Protein AF-A0AAF0A258-F1 (afdb_monomer)

Structure (mmCIF, N/CA/C/O backbone):
data_AF-A0AAF0A258-F1
#
_entry.id   AF-A0AAF0A258-F1
#
loop_
_atom_site.group_PDB
_atom_site.id
_atom_site.type_symbol
_atom_site.label_atom_id
_atom_site.label_alt_id
_atom_site.label_comp_id
_atom_site.label_asym_id
_atom_site.label_entity_id
_atom_site.label_seq_id
_atom_site.pdbx_PDB_ins_code
_atom_site.Cartn_x
_atom_site.Cartn_y
_atom_site.Cartn_z
_atom_site.occupancy
_atom_site.B_iso_or_equiv
_atom_site.auth_seq_id
_atom_site.auth_comp_id
_atom_site.auth_asym_id
_atom_site.auth_atom_id
_atom_site.pdbx_PDB_model_num
ATOM 1 N N . MET A 1 1 ? 3.226 -13.524 2.505 1.00 81.94 1 MET A N 1
ATOM 2 C CA . MET A 1 1 ? 1.975 -12.888 2.965 1.00 81.94 1 MET A CA 1
ATOM 3 C C . MET A 1 1 ? 0.996 -12.726 1.812 1.00 81.94 1 MET A C 1
ATOM 5 O O . MET A 1 1 ? 1.286 -12.027 0.831 1.00 81.94 1 MET A O 1
ATOM 9 N N . LYS A 1 2 ? -0.157 -13.381 1.920 1.00 94.19 2 LYS A N 1
ATOM 10 C CA . LYS A 1 2 ? -1.256 -13.260 0.958 1.00 94.19 2 LYS A CA 1
ATOM 11 C C . LYS A 1 2 ? -2.002 -11.942 1.188 1.00 94.19 2 LYS A C 1
ATOM 13 O O . LYS A 1 2 ? -2.099 -11.467 2.312 1.00 94.19 2 LYS A O 1
ATOM 18 N N . ILE A 1 3 ? -2.552 -11.351 0.125 1.00 95.81 3 ILE A N 1
ATOM 19 C CA . ILE A 1 3 ? -3.362 -10.119 0.238 1.00 95.81 3 ILE A CA 1
ATOM 20 C C . ILE A 1 3 ? -4.588 -10.337 1.137 1.00 95.81 3 ILE A C 1
ATOM 22 O O . ILE A 1 3 ? -5.000 -9.421 1.835 1.00 95.81 3 ILE A O 1
ATOM 26 N N . SER A 1 4 ? -5.142 -11.551 1.155 1.00 96.62 4 SER A N 1
ATOM 27 C CA . SER A 1 4 ? -6.267 -11.922 2.017 1.00 96.62 4 SER A CA 1
ATOM 28 C C . SER A 1 4 ? -5.922 -11.894 3.508 1.00 96.62 4 SER A C 1
ATOM 30 O O . SER A 1 4 ? -6.749 -11.477 4.309 1.00 96.62 4 SER A O 1
ATOM 32 N N . GLU A 1 5 ? -4.709 -12.317 3.878 1.00 97.94 5 GLU A N 1
ATOM 33 C CA . GLU A 1 5 ? -4.229 -12.291 5.267 1.00 97.94 5 GLU A CA 1
ATOM 34 C C . GLU A 1 5 ? -4.086 -10.844 5.742 1.00 97.94 5 GLU A C 1
ATOM 36 O O . GLU A 1 5 ? -4.640 -10.483 6.774 1.00 97.94 5 GLU A O 1
ATOM 41 N N . LEU A 1 6 ? -3.456 -9.999 4.918 1.00 97.88 6 LEU A N 1
ATOM 42 C CA . LEU A 1 6 ? -3.331 -8.568 5.187 1.00 97.88 6 LEU A CA 1
ATOM 43 C C . LEU A 1 6 ? -4.702 -7.884 5.284 1.00 97.88 6 LEU A C 1
ATOM 45 O O . LEU A 1 6 ? -4.929 -7.097 6.192 1.00 97.88 6 LEU A O 1
ATOM 49 N N . LYS A 1 7 ? -5.638 -8.196 4.377 1.00 98.19 7 LYS A N 1
ATOM 50 C CA . LYS A 1 7 ? -7.003 -7.651 4.435 1.00 98.19 7 LYS A CA 1
ATOM 51 C C . LYS A 1 7 ? -7.675 -7.979 5.764 1.00 98.19 7 LYS A C 1
ATOM 53 O O . LYS A 1 7 ? -8.267 -7.096 6.372 1.00 98.19 7 LYS A O 1
ATOM 58 N N . LYS A 1 8 ? -7.581 -9.237 6.205 1.00 98.12 8 LYS A N 1
ATOM 59 C CA . LYS A 1 8 ? -8.166 -9.681 7.473 1.00 98.12 8 LYS A CA 1
ATOM 60 C C . LYS A 1 8 ? -7.547 -8.947 8.663 1.00 98.12 8 LYS A C 1
ATOM 62 O O . LYS A 1 8 ? -8.281 -8.544 9.553 1.00 98.12 8 LYS A O 1
ATOM 67 N N . GLU A 1 9 ? -6.227 -8.767 8.663 1.00 97.44 9 GLU A N 1
ATOM 68 C CA . GLU A 1 9 ? -5.530 -8.010 9.706 1.00 97.44 9 GLU A CA 1
ATOM 69 C C . GLU A 1 9 ? -6.011 -6.555 9.757 1.00 97.44 9 GLU A C 1
ATOM 71 O O . GLU A 1 9 ? -6.433 -6.096 10.812 1.00 97.44 9 GLU A O 1
ATOM 76 N N . LEU A 1 10 ? -6.022 -5.855 8.618 1.00 98.38 10 LEU A N 1
ATOM 77 C CA . LEU A 1 10 ? -6.408 -4.443 8.560 1.00 98.38 10 LEU A CA 1
ATOM 78 C C . LEU A 1 10 ? -7.888 -4.218 8.899 1.00 98.38 10 LEU A C 1
ATOM 80 O O . LEU A 1 10 ? -8.199 -3.266 9.605 1.00 98.38 10 LEU A O 1
ATOM 84 N N . LEU A 1 11 ? -8.790 -5.105 8.459 1.00 98.25 11 LEU A N 1
ATOM 85 C CA . LEU A 1 11 ? -10.208 -5.063 8.849 1.00 98.25 11 LEU A CA 1
ATOM 86 C C . LEU A 1 11 ? -10.415 -5.292 10.353 1.00 98.25 11 LEU A C 1
ATOM 88 O O . LEU A 1 11 ? -11.398 -4.821 10.910 1.00 98.25 11 LEU A O 1
ATOM 92 N N . GLY A 1 12 ? -9.500 -6.003 11.016 1.00 97.81 12 GLY A N 1
ATOM 93 C CA . GLY A 1 12 ? -9.526 -6.188 12.467 1.00 97.81 12 GLY A CA 1
ATOM 94 C C . GLY A 1 12 ? -9.078 -4.961 13.266 1.00 97.81 12 GLY A C 1
ATOM 95 O O . GLY A 1 12 ? -9.187 -4.981 14.487 1.00 97.81 12 GLY A O 1
ATOM 96 N N . LEU A 1 13 ? -8.556 -3.922 12.605 1.00 97.94 13 LEU A N 1
ATOM 97 C CA . LEU A 1 13 ? -8.106 -2.680 13.244 1.00 97.94 13 LEU A CA 1
ATOM 98 C C . LEU A 1 13 ? -9.109 -1.531 13.102 1.00 97.94 13 LEU A C 1
ATOM 100 O O . LEU A 1 13 ? -8.913 -0.486 13.712 1.00 97.94 13 LEU A O 1
ATOM 104 N N . VAL A 1 14 ? -10.130 -1.678 12.263 1.00 97.75 14 VAL A N 1
ATOM 105 C CA . VAL A 1 14 ? -11.034 -0.587 11.885 1.00 97.75 14 VAL A CA 1
ATOM 106 C C . VAL A 1 14 ? -12.474 -0.897 12.256 1.00 97.75 14 VAL A C 1
ATOM 108 O O . VAL A 1 14 ? -12.848 -2.057 12.428 1.00 97.75 14 VAL A O 1
ATOM 111 N N . ASP A 1 15 ? -13.287 0.152 12.315 1.00 97.50 15 ASP A N 1
ATOM 112 C CA . ASP A 1 15 ? -14.736 0.017 12.345 1.00 97.50 15 ASP A CA 1
ATOM 113 C C . ASP A 1 15 ? -15.234 -0.446 10.966 1.00 97.50 15 ASP A C 1
ATOM 115 O O . ASP A 1 15 ? -15.125 0.271 9.968 1.00 97.50 15 ASP A O 1
ATOM 119 N N . GLN A 1 16 ? -15.765 -1.668 10.904 1.00 97.69 16 GLN A N 1
ATOM 120 C CA . GLN A 1 16 ? -16.241 -2.275 9.658 1.00 97.69 16 GLN A CA 1
ATOM 121 C C . GLN A 1 16 ? -17.614 -1.754 9.217 1.00 97.69 16 GLN A C 1
ATOM 123 O O . GLN A 1 16 ? -17.961 -1.923 8.048 1.00 97.69 16 GLN A O 1
ATOM 128 N N . ASP A 1 17 ? -18.361 -1.086 10.099 1.00 98.06 17 ASP A N 1
ATOM 129 C CA . ASP A 1 17 ? -19.615 -0.416 9.743 1.00 98.06 17 ASP A CA 1
ATOM 130 C C . ASP A 1 17 ? -19.351 0.986 9.157 1.00 98.06 17 ASP A C 1
ATOM 132 O O . ASP A 1 17 ? -20.174 1.551 8.427 1.00 98.06 17 ASP A O 1
ATOM 136 N N . SER A 1 18 ? -18.150 1.529 9.380 1.00 98.12 18 SER A N 1
ATOM 137 C CA . SER A 1 18 ? -17.690 2.767 8.759 1.00 98.12 18 SER A CA 1
ATOM 138 C C . SER A 1 18 ? -17.240 2.538 7.317 1.00 98.12 18 SER A C 1
ATOM 140 O O . SER A 1 18 ? -16.125 2.096 7.029 1.00 98.12 18 SER A O 1
ATOM 142 N N . SER A 1 19 ? -18.084 2.951 6.368 1.00 98.06 19 SER A N 1
ATOM 143 C CA . SER A 1 19 ? -17.751 2.911 4.933 1.00 98.06 19 SER A CA 1
ATOM 144 C C . SER A 1 19 ? -16.455 3.661 4.596 1.00 98.06 19 SER A C 1
ATOM 146 O O . SER A 1 19 ? -15.751 3.286 3.661 1.00 98.06 19 SER A O 1
ATOM 148 N N . PHE A 1 20 ? -16.117 4.704 5.361 1.00 98.06 20 PHE A N 1
ATOM 149 C CA . PHE A 1 20 ? -14.866 5.442 5.202 1.00 98.06 20 PHE A CA 1
ATOM 150 C C . PHE A 1 20 ? -13.647 4.596 5.592 1.00 98.06 20 PHE A C 1
ATOM 152 O O . PHE A 1 20 ? -12.679 4.534 4.837 1.00 98.06 20 PHE A O 1
ATOM 159 N N . GLU A 1 21 ? -13.687 3.912 6.738 1.00 98.44 21 GLU A N 1
ATOM 160 C CA . GLU A 1 21 ? -12.548 3.105 7.187 1.00 98.44 21 GLU A CA 1
ATOM 161 C C . GLU A 1 21 ? -12.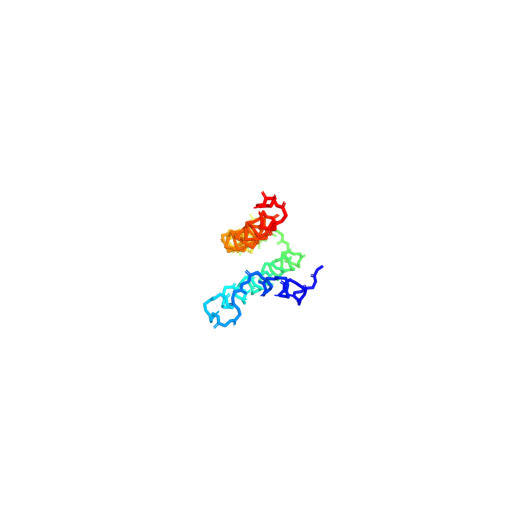369 1.843 6.335 1.00 98.44 21 GLU A C 1
ATOM 163 O O . GLU A 1 21 ? -11.241 1.483 5.985 1.00 98.44 21 GLU A O 1
ATOM 168 N N . VAL A 1 22 ? -13.474 1.225 5.905 1.00 98.44 22 VAL A N 1
ATOM 169 C CA . VAL A 1 22 ? -13.446 0.115 4.942 1.00 98.44 22 VAL A CA 1
ATOM 170 C C . VAL A 1 22 ? -12.810 0.550 3.617 1.00 98.44 22 VAL A C 1
ATOM 172 O O . VAL A 1 22 ? -11.984 -0.179 3.061 1.00 98.44 22 VAL A O 1
ATOM 175 N N . GLU A 1 23 ? -13.125 1.748 3.117 1.00 98.50 23 GLU A N 1
ATOM 176 C CA . GLU A 1 23 ? -12.509 2.276 1.895 1.00 98.50 23 GLU A CA 1
ATOM 177 C C . GLU A 1 23 ? -10.996 2.475 2.052 1.00 98.50 23 GLU A C 1
ATOM 179 O O . GLU A 1 23 ? -10.241 2.113 1.145 1.00 98.50 23 GLU A O 1
ATOM 184 N N . ILE A 1 24 ? -10.529 2.951 3.212 1.00 98.56 24 ILE A N 1
ATOM 185 C CA . ILE A 1 24 ? -9.094 3.090 3.498 1.00 98.56 24 ILE A CA 1
ATOM 186 C C . ILE A 1 24 ? -8.386 1.729 3.427 1.00 98.56 24 ILE A C 1
ATOM 188 O O . ILE A 1 24 ? -7.306 1.632 2.830 1.00 98.56 24 ILE A O 1
ATOM 192 N N . VAL A 1 25 ? -8.990 0.668 3.978 1.00 98.69 25 VAL A N 1
ATOM 193 C CA . VAL A 1 25 ? -8.457 -0.704 3.881 1.00 98.69 25 VAL A CA 1
ATOM 194 C C . VAL A 1 25 ? -8.351 -1.145 2.424 1.00 98.69 25 VAL A C 1
ATOM 196 O O . VAL A 1 25 ? -7.280 -1.569 1.982 1.00 98.69 25 VAL A O 1
ATOM 199 N N . GLU A 1 26 ? -9.428 -1.022 1.650 1.00 98.50 26 GLU A N 1
ATOM 200 C CA . GLU A 1 26 ? -9.431 -1.431 0.242 1.00 98.50 26 GLU A CA 1
ATOM 201 C C . GLU A 1 26 ? -8.409 -0.647 -0.589 1.00 98.50 26 GLU A C 1
ATOM 203 O O . GLU A 1 26 ? -7.670 -1.226 -1.397 1.00 98.50 26 GLU A O 1
ATOM 208 N N . ARG A 1 27 ? -8.292 0.661 -0.340 1.00 98.75 27 ARG A N 1
ATOM 209 C CA . ARG A 1 27 ? -7.305 1.527 -0.985 1.00 98.75 27 ARG A CA 1
ATOM 210 C C . ARG A 1 27 ? -5.881 1.088 -0.669 1.00 98.75 27 ARG A C 1
ATOM 212 O O . ARG A 1 27 ? -5.072 0.965 -1.591 1.00 98.75 27 ARG A O 1
ATOM 219 N N . TYR A 1 28 ? -5.576 0.799 0.596 1.00 98.75 28 TYR A N 1
ATOM 220 C CA . TYR A 1 28 ? -4.262 0.297 0.998 1.00 98.75 28 TYR A CA 1
ATOM 221 C C . TYR A 1 28 ? -3.918 -1.007 0.268 1.00 98.75 28 TYR A C 1
ATOM 223 O O . TYR A 1 28 ? -2.855 -1.130 -0.345 1.00 98.75 28 TYR A O 1
ATOM 231 N N . LEU A 1 29 ? -4.846 -1.968 0.246 1.00 98.69 29 LEU A N 1
ATOM 232 C CA . LEU A 1 29 ? -4.653 -3.249 -0.438 1.00 98.69 29 LEU A CA 1
ATOM 233 C C . LEU A 1 29 ? -4.451 -3.072 -1.946 1.00 98.69 29 LEU A C 1
ATOM 235 O O . LEU A 1 29 ? -3.644 -3.785 -2.550 1.00 98.69 29 LEU A O 1
ATOM 239 N N . ASN A 1 30 ? -5.160 -2.127 -2.566 1.00 98.62 30 ASN A N 1
ATOM 240 C CA . ASN A 1 30 ? -4.967 -1.794 -3.971 1.00 98.62 30 ASN A CA 1
ATOM 241 C C . ASN A 1 30 ? -3.565 -1.222 -4.235 1.00 98.62 30 ASN A C 1
ATOM 243 O O . ASN A 1 30 ? -2.883 -1.675 -5.156 1.00 98.62 30 ASN A O 1
ATOM 247 N N . LEU A 1 31 ? -3.087 -0.304 -3.391 1.00 98.62 31 LEU A N 1
ATOM 248 C CA . LEU A 1 31 ? -1.730 0.238 -3.493 1.00 98.62 31 LEU A CA 1
ATOM 249 C C . LEU A 1 31 ? -0.665 -0.857 -3.336 1.00 98.62 31 LEU A C 1
ATOM 251 O O . LEU A 1 31 ? 0.281 -0.893 -4.120 1.00 98.62 31 LEU A O 1
ATOM 255 N N . VAL A 1 32 ? -0.845 -1.815 -2.417 1.00 98.50 32 VAL A N 1
ATOM 256 C CA . VAL A 1 32 ? 0.058 -2.976 -2.286 1.00 98.50 32 VAL A CA 1
ATOM 257 C C . VAL A 1 32 ? 0.076 -3.812 -3.571 1.00 98.50 32 VAL A C 1
ATOM 259 O O . VAL A 1 32 ? 1.143 -4.246 -4.013 1.00 98.50 32 VAL A O 1
ATOM 262 N N . LYS A 1 33 ? -1.083 -4.043 -4.205 1.00 98.38 33 LYS A N 1
ATOM 263 C CA . LYS A 1 33 ? -1.154 -4.767 -5.488 1.00 98.38 33 LYS A CA 1
ATOM 264 C C . LYS A 1 33 ? -0.402 -4.019 -6.590 1.00 98.38 33 LYS A C 1
ATOM 266 O O . LYS A 1 33 ? 0.360 -4.647 -7.322 1.00 98.38 33 LYS A O 1
ATOM 271 N N . ILE A 1 34 ? -0.591 -2.704 -6.699 1.00 98.38 34 ILE A N 1
ATOM 272 C CA . ILE A 1 34 ? 0.109 -1.861 -7.682 1.00 98.38 34 ILE A CA 1
ATOM 273 C C . ILE A 1 34 ? 1.619 -1.900 -7.433 1.00 98.38 34 ILE A C 1
ATOM 275 O O . ILE A 1 34 ? 2.382 -2.135 -8.366 1.00 98.38 34 ILE A O 1
ATOM 279 N N . TYR A 1 35 ? 2.050 -1.763 -6.178 1.00 98.19 35 TYR A N 1
ATOM 280 C CA . TYR A 1 35 ? 3.459 -1.825 -5.793 1.00 98.19 35 TYR A CA 1
ATOM 281 C C . TYR A 1 35 ? 4.121 -3.138 -6.242 1.00 98.19 35 TYR A C 1
ATOM 283 O O . TYR A 1 35 ? 5.169 -3.120 -6.884 1.00 98.19 35 TYR A O 1
ATOM 291 N N . ARG A 1 36 ? 3.459 -4.280 -6.002 1.00 97.38 36 ARG A N 1
ATOM 292 C CA . ARG A 1 36 ? 3.932 -5.605 -6.444 1.00 97.38 36 ARG A CA 1
ATOM 293 C C . ARG A 1 36 ? 3.967 -5.751 -7.969 1.00 97.38 36 ARG A C 1
ATOM 295 O O . ARG A 1 36 ? 4.872 -6.390 -8.498 1.00 97.38 36 ARG A O 1
ATOM 302 N N . LYS A 1 37 ? 3.005 -5.164 -8.687 1.00 97.56 37 LYS A N 1
ATOM 303 C CA . LYS A 1 37 ? 3.006 -5.157 -10.161 1.00 97.56 37 LYS A CA 1
ATOM 304 C C . LYS A 1 37 ? 4.157 -4.327 -10.727 1.00 97.56 37 LYS A C 1
ATOM 306 O O . LYS A 1 37 ? 4.756 -4.728 -11.719 1.00 97.56 37 LYS A O 1
ATOM 311 N N . LEU A 1 38 ? 4.492 -3.201 -10.095 1.00 97.88 38 LEU A N 1
ATOM 312 C CA . LEU A 1 38 ? 5.649 -2.393 -10.484 1.00 97.88 38 LEU A CA 1
ATOM 313 C C . LEU A 1 38 ? 6.961 -3.156 -10.263 1.00 97.88 38 LEU A C 1
ATOM 315 O O . LEU A 1 38 ? 7.842 -3.086 -11.114 1.00 97.88 38 LEU A O 1
ATOM 319 N N . ASP A 1 39 ? 7.065 -3.942 -9.187 1.00 96.56 39 ASP A N 1
ATOM 320 C CA . ASP A 1 39 ? 8.198 -4.853 -8.979 1.00 96.56 39 ASP A CA 1
ATOM 321 C C . ASP A 1 39 ? 8.342 -5.886 -10.092 1.00 96.56 39 ASP A C 1
ATOM 323 O O . ASP A 1 39 ? 9.432 -6.065 -10.639 1.00 96.56 39 ASP A O 1
ATOM 327 N N . GLN A 1 40 ? 7.239 -6.533 -10.464 1.00 96.56 40 GLN A N 1
ATOM 328 C CA . GLN A 1 40 ? 7.233 -7.481 -11.571 1.00 96.56 40 GLN A CA 1
ATOM 329 C C . GLN A 1 40 ? 7.647 -6.803 -12.887 1.00 96.56 40 GLN A C 1
ATOM 331 O O . GLN A 1 40 ? 8.547 -7.288 -13.567 1.00 96.56 40 GLN A O 1
ATOM 336 N N . SER A 1 41 ? 7.073 -5.637 -13.191 1.00 96.06 41 SER A N 1
ATOM 337 C CA . SER A 1 41 ? 7.416 -4.854 -14.381 1.00 96.06 41 SER A CA 1
ATOM 338 C C . SER A 1 41 ? 8.896 -4.463 -14.419 1.00 96.06 41 SER A C 1
ATOM 340 O O . SER A 1 41 ? 9.505 -4.484 -15.484 1.00 96.06 41 SER A O 1
ATOM 342 N N . LEU A 1 42 ? 9.498 -4.095 -13.285 1.00 96.69 42 LEU A N 1
ATOM 343 C CA . LEU A 1 42 ? 10.925 -3.765 -13.212 1.00 96.69 42 LEU A CA 1
ATOM 344 C C . LEU A 1 42 ? 11.812 -4.999 -13.400 1.00 96.69 42 LEU A C 1
ATOM 346 O O . LEU A 1 42 ? 12.852 -4.905 -14.047 1.00 96.69 42 LEU A O 1
ATOM 350 N N . LYS A 1 43 ? 11.392 -6.155 -12.875 1.00 96.19 43 LYS A N 1
ATOM 351 C CA . LYS A 1 43 ? 12.092 -7.428 -13.078 1.00 96.19 43 LYS A CA 1
ATOM 352 C C . LYS A 1 43 ? 12.076 -7.859 -14.547 1.00 96.19 43 LYS A C 1
ATOM 354 O O . LYS A 1 43 ? 13.074 -8.378 -15.030 1.00 96.19 43 LYS A O 1
ATOM 359 N N . GLU A 1 44 ? 10.960 -7.641 -15.239 1.00 95.31 44 GLU A N 1
ATOM 360 C CA . GLU A 1 44 ? 10.781 -8.011 -16.649 1.00 95.31 44 GLU A CA 1
ATOM 361 C C . GLU A 1 44 ? 11.476 -7.031 -17.604 1.00 95.31 44 GLU A C 1
ATOM 363 O O . GLU A 1 44 ? 12.147 -7.452 -18.541 1.00 95.31 44 GLU A O 1
ATOM 368 N N . ASN A 1 45 ? 11.352 -5.724 -17.355 1.00 93.75 45 ASN A N 1
ATOM 369 C CA . ASN A 1 45 ? 11.789 -4.681 -18.292 1.00 93.75 45 ASN A CA 1
ATOM 370 C C . ASN A 1 45 ? 13.147 -4.052 -17.942 1.00 93.75 45 ASN A C 1
ATOM 372 O O . ASN A 1 45 ? 13.647 -3.207 -18.683 1.00 93.75 45 ASN A O 1
ATOM 376 N N . GLY A 1 46 ? 13.735 -4.433 -16.809 1.00 94.25 46 GLY A N 1
ATOM 377 C CA . GLY A 1 46 ? 14.989 -3.881 -16.311 1.00 94.25 46 GLY A CA 1
ATOM 378 C C . GLY A 1 46 ? 14.841 -2.512 -15.638 1.00 94.25 46 GLY A C 1
ATOM 379 O O . GLY A 1 46 ? 13.899 -1.745 -15.861 1.00 94.25 46 GLY A O 1
ATOM 380 N N . TYR A 1 47 ? 15.817 -2.193 -14.787 1.00 95.00 47 TYR A N 1
ATOM 381 C CA . TYR A 1 47 ? 15.877 -0.930 -14.038 1.00 95.00 47 TYR A CA 1
ATOM 382 C C . TYR A 1 47 ? 16.363 0.251 -14.885 1.00 95.00 47 TYR A C 1
ATOM 384 O O . TYR A 1 47 ? 16.070 1.405 -14.573 1.00 95.00 47 TYR A O 1
ATOM 392 N N . MET A 1 48 ? 17.077 -0.038 -15.971 1.00 96.12 48 MET A N 1
ATOM 393 C CA . MET A 1 48 ? 17.542 0.928 -16.958 1.00 96.12 48 MET A CA 1
ATOM 394 C C . MET A 1 48 ? 16.962 0.547 -18.314 1.00 96.12 48 MET A C 1
ATOM 396 O O . MET A 1 48 ? 16.968 -0.625 -18.679 1.00 96.12 48 MET A O 1
ATOM 400 N N . ILE A 1 49 ? 16.495 1.538 -19.065 1.00 94.06 49 ILE A N 1
ATOM 401 C CA . ILE A 1 49 ? 15.972 1.362 -20.417 1.00 94.06 49 ILE A CA 1
ATOM 402 C C . ILE A 1 49 ? 16.844 2.118 -21.415 1.00 94.06 49 ILE A C 1
ATOM 404 O O . ILE A 1 49 ? 17.304 3.230 -21.143 1.00 94.06 49 ILE A O 1
ATOM 408 N N . LEU A 1 50 ? 17.068 1.509 -22.578 1.00 94.31 50 LEU A N 1
ATOM 409 C CA . LEU A 1 50 ? 17.753 2.147 -23.695 1.00 94.31 50 LEU A CA 1
ATOM 410 C C . LEU A 1 50 ? 16.742 2.955 -24.506 1.00 94.31 50 LEU A C 1
ATOM 412 O O . LEU A 1 50 ? 15.809 2.398 -25.080 1.00 94.31 50 LEU A O 1
ATOM 416 N N . VAL A 1 51 ? 16.944 4.265 -24.575 1.00 93.19 51 VAL A N 1
ATOM 417 C CA . VAL A 1 51 ? 16.160 5.158 -25.430 1.00 93.19 51 VAL A CA 1
ATOM 418 C C . VAL A 1 51 ? 16.935 5.379 -26.719 1.00 93.19 51 VAL A C 1
ATOM 420 O O . VAL A 1 51 ? 18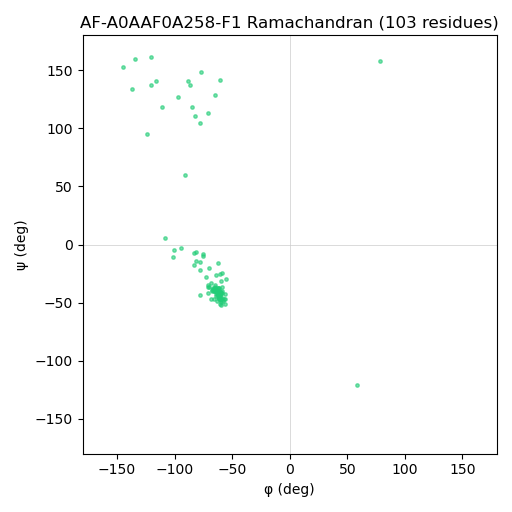.105 5.757 -26.674 1.00 93.19 51 VAL A O 1
ATOM 423 N N . LYS A 1 52 ? 16.282 5.143 -27.860 1.00 94.06 52 LYS A N 1
ATOM 424 C CA . LYS A 1 52 ? 16.833 5.381 -29.198 1.00 94.06 52 LYS A CA 1
ATOM 425 C C . LYS A 1 52 ? 16.088 6.543 -29.852 1.00 94.06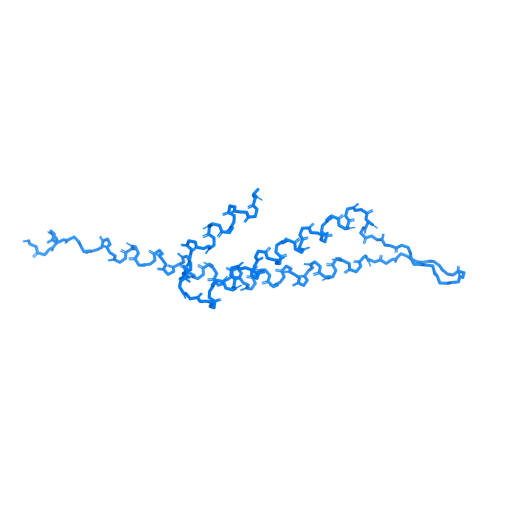 52 LYS A C 1
ATOM 427 O O . LYS A 1 52 ? 14.889 6.433 -30.084 1.00 94.06 52 LYS A O 1
ATOM 432 N N . ASN A 1 5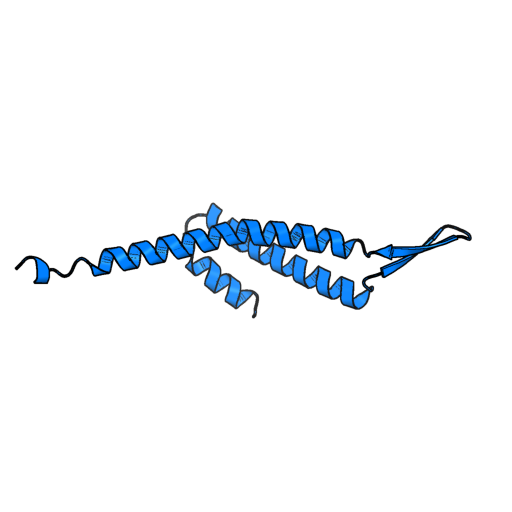3 ? 16.802 7.624 -30.161 1.00 90.88 53 ASN A N 1
ATOM 433 C CA . ASN A 1 53 ? 16.277 8.826 -30.810 1.00 90.88 53 ASN A CA 1
ATOM 434 C C . ASN A 1 53 ? 17.080 9.097 -32.088 1.00 90.88 53 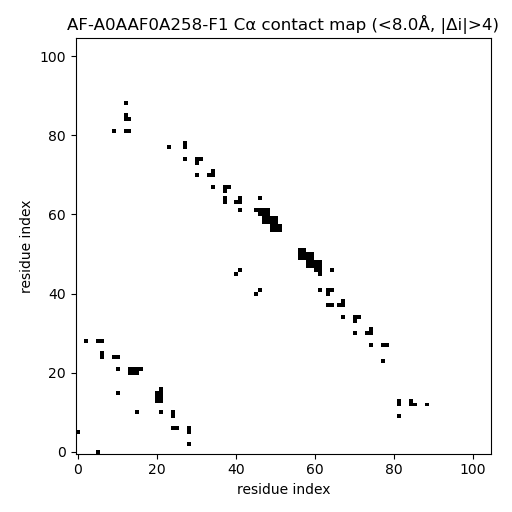ASN A C 1
ATOM 436 O O . ASN A 1 53 ? 18.155 9.700 -32.048 1.00 90.88 53 ASN A O 1
ATOM 440 N N . GLY A 1 54 ? 16.578 8.619 -33.229 1.00 92.50 54 GLY A N 1
ATOM 441 C CA . GLY A 1 54 ? 17.325 8.663 -34.488 1.00 92.50 54 GLY A CA 1
ATOM 442 C C . GLY A 1 54 ? 18.659 7.919 -34.362 1.00 92.50 54 GLY A C 1
ATOM 443 O O . GLY A 1 54 ? 18.676 6.736 -34.028 1.00 92.50 54 GLY A O 1
ATOM 444 N N . ALA A 1 55 ? 19.774 8.619 -34.594 1.00 94.00 55 ALA A N 1
ATOM 445 C CA . ALA A 1 55 ? 21.125 8.066 -34.455 1.00 94.00 55 ALA A CA 1
ATOM 446 C C . ALA A 1 55 ? 21.657 8.050 -33.005 1.00 94.00 55 ALA A C 1
ATOM 448 O O . ALA A 1 55 ? 22.653 7.387 -32.727 1.00 94.00 55 ALA A O 1
ATOM 449 N N . GLN A 1 56 ? 21.025 8.772 -32.073 1.00 95.6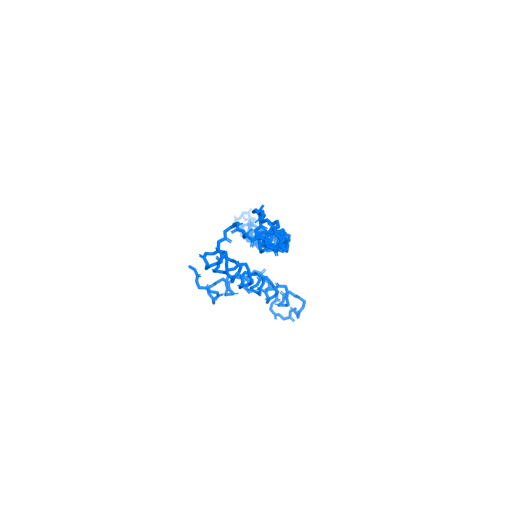9 56 GLN A N 1
ATOM 450 C CA . GLN A 1 56 ? 21.464 8.827 -30.677 1.00 95.69 56 GLN A CA 1
ATOM 451 C C . GLN A 1 56 ? 20.824 7.706 -29.859 1.00 95.69 56 GLN A C 1
ATOM 453 O O . GLN A 1 56 ? 19.646 7.386 -30.019 1.00 95.69 56 GLN A O 1
ATOM 458 N N . SER A 1 57 ? 21.593 7.115 -28.947 1.00 95.19 57 SER A N 1
ATOM 459 C CA . SER A 1 57 ? 21.092 6.141 -27.977 1.00 95.19 57 SER A CA 1
ATOM 460 C C . SER A 1 57 ? 21.688 6.421 -26.605 1.00 95.19 57 SER A C 1
ATOM 462 O O . SER A 1 57 ? 22.893 6.633 -26.492 1.00 95.19 57 SER A O 1
ATOM 464 N N . PHE A 1 58 ? 20.858 6.420 -25.566 1.00 95.44 58 PHE A N 1
ATOM 465 C CA . PHE A 1 58 ? 21.310 6.610 -24.188 1.00 95.44 58 PHE A CA 1
ATOM 466 C C . PHE A 1 58 ? 20.479 5.779 -23.213 1.00 95.44 58 PHE A C 1
ATOM 468 O O . PHE A 1 58 ? 19.317 5.455 -23.468 1.00 95.44 58 PHE A O 1
ATOM 475 N N . LEU A 1 59 ? 21.088 5.421 -22.084 1.00 95.81 59 LEU A N 1
ATOM 476 C CA . LEU A 1 59 ? 20.409 4.729 -20.995 1.00 95.81 59 LEU A CA 1
ATOM 477 C C . LEU A 1 59 ? 19.747 5.744 -20.066 1.00 95.81 59 LEU A C 1
ATOM 479 O O . LEU A 1 59 ? 20.360 6.741 -19.688 1.00 95.81 59 LEU A O 1
ATOM 483 N N . LYS A 1 60 ? 18.514 5.461 -19.647 1.00 95.38 60 LYS A N 1
ATOM 484 C CA . LYS A 1 60 ? 17.858 6.183 -18.552 1.00 95.38 60 LYS A CA 1
ATOM 485 C C . LYS A 1 60 ? 17.189 5.221 -17.578 1.00 95.38 60 LYS A C 1
ATOM 487 O O . LYS A 1 60 ? 16.876 4.090 -17.940 1.00 95.38 60 LYS A O 1
ATOM 492 N N . ALA A 1 61 ? 16.936 5.690 -16.360 1.00 96.00 61 ALA A N 1
ATOM 493 C CA . ALA A 1 61 ? 16.177 4.935 -15.372 1.00 96.00 61 ALA A CA 1
ATOM 494 C C . ALA A 1 61 ? 14.755 4.628 -15.875 1.00 96.00 61 ALA A C 1
ATOM 496 O O . ALA A 1 61 ? 14.110 5.461 -16.523 1.00 96.00 61 ALA A O 1
ATOM 497 N N . ASN A 1 62 ? 14.264 3.432 -15.560 1.00 95.94 62 ASN A N 1
ATOM 498 C CA . ASN A 1 62 ? 12.897 3.027 -15.854 1.00 95.94 62 ASN A CA 1
ATOM 499 C C . ASN A 1 62 ? 11.911 3.889 -15.045 1.00 95.94 62 ASN A C 1
ATOM 501 O O . ASN A 1 62 ? 12.033 4.004 -13.824 1.00 95.94 62 ASN A O 1
ATOM 505 N N . SER A 1 63 ? 10.911 4.482 -15.707 1.00 94.94 63 SER A N 1
ATOM 506 C CA . SER A 1 63 ? 9.923 5.358 -15.058 1.00 94.94 63 SER A CA 1
ATOM 507 C C . SER A 1 63 ? 9.114 4.646 -13.974 1.00 94.94 63 SER A C 1
ATOM 509 O O . SER A 1 63 ? 8.685 5.292 -13.019 1.00 94.94 63 SER A O 1
ATOM 511 N N . ALA A 1 64 ? 8.971 3.319 -14.062 1.00 95.69 64 ALA A N 1
ATOM 512 C CA . ALA A 1 64 ? 8.327 2.516 -13.028 1.00 95.69 64 ALA A CA 1
ATOM 513 C C . ALA A 1 64 ? 9.014 2.645 -11.655 1.00 95.69 64 ALA A C 1
ATOM 515 O O . ALA A 1 64 ? 8.344 2.489 -10.637 1.00 95.69 64 ALA A O 1
ATOM 516 N N . ILE A 1 65 ? 10.308 2.995 -11.599 1.00 96.81 65 ILE A N 1
ATOM 517 C CA . ILE A 1 65 ? 11.016 3.273 -10.338 1.00 96.81 65 ILE A CA 1
ATOM 518 C C . ILE A 1 65 ? 10.402 4.493 -9.642 1.00 96.81 65 ILE A C 1
ATOM 520 O O . ILE A 1 65 ? 10.086 4.437 -8.455 1.00 96.81 65 ILE A O 1
ATOM 524 N N . GLY A 1 66 ? 10.195 5.584 -10.385 1.00 97.00 66 GLY A N 1
ATOM 525 C CA . GLY A 1 66 ? 9.614 6.814 -9.845 1.00 97.00 66 GLY A CA 1
ATOM 526 C C . GLY A 1 66 ? 8.178 6.608 -9.365 1.00 97.00 66 GLY A C 1
ATOM 527 O O . GLY A 1 66 ? 7.822 7.037 -8.269 1.00 97.00 66 GLY A O 1
ATOM 528 N N . GLU A 1 67 ? 7.373 5.883 -10.142 1.00 97.50 67 GLU A N 1
ATOM 529 C CA . GLU A 1 67 ? 6.003 5.543 -9.744 1.00 97.50 67 GLU A CA 1
ATOM 530 C C . GLU A 1 67 ? 5.974 4.639 -8.507 1.00 97.50 67 GLU A C 1
ATOM 532 O O . GLU A 1 67 ? 5.195 4.876 -7.584 1.00 97.50 67 GLU A O 1
ATOM 537 N N . LYS A 1 68 ? 6.882 3.660 -8.415 1.00 97.56 68 LYS A N 1
ATOM 538 C CA . LYS A 1 68 ? 6.994 2.787 -7.241 1.00 97.56 68 LYS A CA 1
ATOM 539 C C . LYS A 1 68 ? 7.301 3.586 -5.972 1.00 97.56 68 LYS A C 1
ATOM 541 O O . LYS A 1 68 ? 6.689 3.333 -4.934 1.00 97.56 68 LYS A O 1
ATOM 546 N N . THR A 1 69 ? 8.181 4.583 -6.055 1.00 98.06 69 THR A N 1
ATOM 547 C CA . THR A 1 69 ? 8.478 5.489 -4.934 1.00 98.06 69 THR A CA 1
ATOM 548 C C . THR A 1 69 ? 7.243 6.279 -4.492 1.00 98.06 69 THR A C 1
ATOM 550 O O . THR A 1 69 ? 6.974 6.357 -3.293 1.00 98.06 69 THR A O 1
ATOM 553 N N . LYS A 1 70 ? 6.441 6.802 -5.429 1.00 98.44 70 LYS A N 1
ATOM 554 C CA . LYS A 1 70 ? 5.192 7.516 -5.101 1.00 98.44 70 LYS A CA 1
ATOM 555 C C . LYS A 1 70 ? 4.169 6.608 -4.417 1.00 98.44 70 LYS A C 1
ATOM 557 O O . LYS A 1 70 ? 3.530 7.019 -3.450 1.00 98.44 70 LYS A O 1
ATOM 562 N N . ILE A 1 71 ? 4.015 5.370 -4.892 1.00 98.56 71 ILE A N 1
ATOM 563 C CA . ILE A 1 71 ? 3.125 4.384 -4.260 1.00 98.56 71 ILE A CA 1
ATOM 564 C C . ILE A 1 71 ? 3.622 4.030 -2.854 1.00 98.56 71 ILE A C 1
ATOM 566 O O . ILE A 1 71 ? 2.815 3.945 -1.932 1.00 98.56 71 ILE A O 1
ATOM 570 N N . ASN A 1 72 ? 4.938 3.901 -2.654 1.00 98.50 72 ASN A N 1
ATOM 571 C CA . ASN A 1 72 ? 5.521 3.657 -1.333 1.00 98.50 72 ASN A CA 1
ATOM 572 C C . ASN A 1 72 ? 5.177 4.764 -0.329 1.00 98.50 72 ASN A C 1
ATOM 574 O O . ASN A 1 72 ? 4.776 4.482 0.793 1.00 98.50 72 ASN A O 1
ATOM 578 N N . GLN A 1 73 ? 5.307 6.027 -0.740 1.00 98.69 73 GLN A N 1
ATOM 579 C CA . GLN A 1 73 ? 4.974 7.174 0.109 1.00 98.69 73 GLN A CA 1
ATOM 580 C C . GLN A 1 73 ? 3.494 7.165 0.514 1.00 98.69 73 GLN A C 1
ATOM 582 O O . GLN A 1 73 ? 3.170 7.408 1.675 1.00 98.69 73 GLN A O 1
ATOM 587 N N . GLN A 1 74 ? 2.595 6.830 -0.417 1.00 98.56 74 GLN A N 1
ATOM 588 C CA . GLN A 1 74 ? 1.167 6.691 -0.118 1.00 98.56 74 GLN A CA 1
ATOM 589 C C . GLN A 1 74 ? 0.885 5.525 0.839 1.00 98.56 74 GLN A C 1
ATOM 591 O O . GLN A 1 74 ? 0.073 5.673 1.750 1.00 98.56 74 GLN A O 1
ATOM 596 N N . LEU A 1 75 ? 1.575 4.392 0.670 1.00 98.69 75 LEU A N 1
ATOM 597 C CA . LEU A 1 75 ? 1.478 3.249 1.581 1.00 98.69 75 LEU A CA 1
ATOM 598 C C . LEU A 1 75 ? 1.945 3.602 2.993 1.00 98.69 75 LEU A C 1
ATOM 600 O O . LEU A 1 75 ? 1.267 3.236 3.943 1.00 98.69 75 LEU A O 1
ATOM 604 N N . ILE A 1 76 ? 3.055 4.328 3.146 1.00 9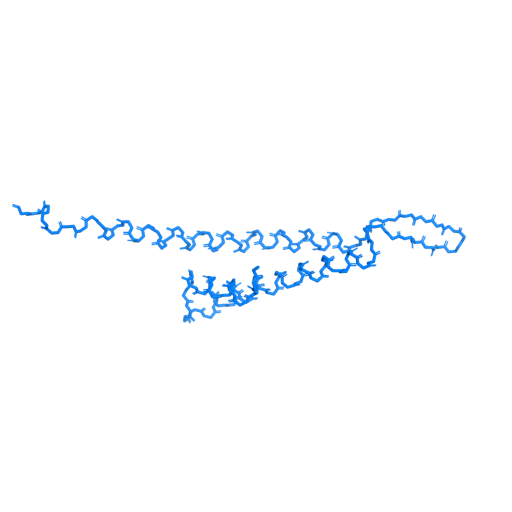8.62 76 ILE A N 1
ATOM 605 C CA . ILE A 1 76 ? 3.531 4.783 4.463 1.00 98.62 76 ILE A CA 1
ATOM 606 C C . ILE A 1 76 ? 2.467 5.662 5.125 1.00 98.62 76 ILE A C 1
ATOM 608 O O . ILE A 1 76 ? 2.049 5.376 6.242 1.00 98.62 76 ILE A O 1
ATOM 612 N N . LYS A 1 77 ? 1.952 6.657 4.395 1.00 98.25 77 LYS A N 1
ATOM 613 C CA . LYS A 1 77 ? 0.957 7.602 4.916 1.00 98.25 77 LYS A CA 1
ATOM 614 C C . LYS A 1 77 ? -0.351 6.927 5.340 1.00 98.25 77 LYS A C 1
ATOM 616 O O . LYS A 1 77 ? -0.913 7.260 6.374 1.00 98.25 77 LYS A O 1
ATOM 621 N N . LEU A 1 78 ? -0.854 5.969 4.560 1.00 98.12 78 LEU A N 1
ATOM 622 C CA . LEU A 1 78 ? -2.018 5.177 4.977 1.00 98.12 78 LEU A CA 1
ATOM 623 C C . LEU A 1 78 ? -1.664 4.165 6.079 1.00 98.12 78 LEU A C 1
ATOM 625 O O . LEU A 1 78 ? -2.516 3.823 6.887 1.00 98.12 78 LEU A O 1
ATOM 629 N N . GLY A 1 79 ? -0.417 3.696 6.141 1.00 98.19 79 GLY A N 1
ATOM 630 C CA . GLY A 1 79 ? 0.084 2.838 7.215 1.00 98.19 79 GLY A CA 1
ATOM 631 C C . GLY A 1 79 ? 0.019 3.509 8.588 1.00 98.19 79 GLY A C 1
ATOM 632 O O . GLY A 1 79 ? -0.343 2.858 9.564 1.00 98.19 79 GLY A O 1
ATOM 633 N N . GLU A 1 80 ? 0.283 4.816 8.653 1.00 98.38 80 GLU A N 1
ATOM 634 C CA . GLU A 1 80 ? 0.163 5.620 9.879 1.00 98.38 80 GLU A CA 1
ATOM 635 C C . GLU A 1 80 ? -1.260 5.586 10.461 1.00 98.38 80 GLU A C 1
ATOM 637 O O . GLU A 1 80 ? -1.423 5.498 11.677 1.00 98.38 80 GLU A O 1
ATOM 642 N N . PHE A 1 81 ? -2.295 5.572 9.610 1.00 97.94 81 PHE A N 1
ATOM 643 C CA . PHE A 1 81 ? -3.688 5.435 10.052 1.00 97.94 81 PHE A CA 1
ATOM 644 C C . PHE A 1 81 ? -3.917 4.118 10.812 1.00 97.94 81 PHE A C 1
ATOM 646 O O . PHE A 1 81 ? -4.484 4.122 11.904 1.00 97.94 81 PHE A O 1
ATOM 653 N N . PHE A 1 82 ? -3.424 2.996 10.281 1.00 98.25 82 PHE A N 1
ATOM 654 C CA . PHE A 1 82 ? -3.567 1.687 10.930 1.00 98.25 82 PHE A CA 1
ATOM 655 C C . PHE A 1 82 ? -2.711 1.553 12.187 1.00 98.25 82 PHE A C 1
ATOM 657 O O . PHE A 1 82 ? -3.128 0.916 13.154 1.00 98.25 82 PHE A O 1
ATOM 664 N N . GLN A 1 83 ? -1.525 2.163 12.190 1.00 98.00 83 GLN A N 1
ATOM 665 C CA . GLN A 1 83 ? -0.671 2.202 13.370 1.00 98.00 83 GLN A CA 1
ATOM 666 C C . GLN A 1 83 ? -1.379 2.919 14.525 1.00 98.00 83 GLN A C 1
ATOM 668 O O . GLN A 1 83 ? -1.429 2.383 15.631 1.00 98.00 83 GLN A O 1
ATOM 673 N N . LYS A 1 84 ? -2.019 4.059 14.240 1.00 97.94 84 LYS A N 1
ATOM 674 C CA . LYS A 1 84 ? -2.814 4.795 15.224 1.00 97.94 84 LYS A CA 1
ATOM 675 C C . LYS A 1 84 ? -3.990 3.965 15.757 1.00 97.94 84 LYS A C 1
ATOM 677 O O . LYS A 1 84 ? -4.147 3.851 16.967 1.00 97.94 84 LYS A O 1
ATOM 682 N N . LYS A 1 85 ? -4.758 3.308 14.879 1.00 97.38 85 LYS A N 1
ATOM 683 C CA . LYS A 1 85 ? -5.851 2.400 15.284 1.00 97.38 85 LYS A CA 1
ATOM 684 C C . LYS A 1 85 ? -5.375 1.282 16.215 1.00 97.38 85 LYS A C 1
ATOM 686 O O . LYS A 1 85 ? -6.002 0.976 17.224 1.00 97.38 85 LYS A O 1
ATOM 691 N N . LYS A 1 86 ? -4.220 0.688 15.907 1.00 96.81 86 LYS A N 1
ATOM 692 C CA . LYS A 1 86 ? -3.610 -0.357 16.737 1.00 96.81 86 LYS A CA 1
ATOM 693 C C . LYS A 1 86 ? -3.196 0.159 18.118 1.00 96.81 86 LYS A C 1
ATOM 695 O O . LYS A 1 86 ? -3.246 -0.600 19.082 1.00 96.81 86 LYS A O 1
ATOM 700 N N . GLU A 1 87 ? -2.755 1.409 18.218 1.00 96.69 87 GLU A N 1
ATOM 701 C CA . GLU A 1 87 ? -2.424 2.063 19.490 1.00 96.69 87 GLU A CA 1
ATOM 702 C C . GLU A 1 87 ? -3.678 2.373 20.315 1.00 96.69 87 GLU A C 1
ATOM 704 O O . GLU A 1 87 ? -3.687 2.096 21.512 1.00 96.69 87 GLU A O 1
ATOM 709 N N . GLU A 1 88 ? -4.750 2.853 19.678 1.00 95.38 88 GLU A N 1
ATOM 710 C CA . GLU A 1 88 ? -6.058 3.087 20.311 1.00 95.38 88 GLU A CA 1
ATOM 711 C C . GLU A 1 88 ? -6.596 1.797 20.960 1.00 95.38 88 GLU A C 1
ATOM 713 O O . GLU A 1 88 ? -6.831 1.774 22.169 1.00 95.38 88 GLU A O 1
ATOM 718 N N . ILE A 1 89 ? -6.630 0.685 20.213 1.00 94.31 89 ILE A N 1
ATOM 719 C CA . ILE A 1 89 ? -7.075 -0.631 20.717 1.00 94.31 89 ILE A CA 1
ATOM 720 C C . ILE A 1 89 ? -6.230 -1.104 21.912 1.00 94.31 89 ILE A C 1
ATOM 722 O O . ILE A 1 89 ? -6.753 -1.645 22.886 1.00 94.31 89 ILE A O 1
ATOM 726 N N . LYS A 1 90 ? -4.905 -0.915 21.861 1.00 93.12 90 LYS A N 1
ATOM 727 C CA . LYS A 1 90 ? -4.014 -1.295 22.971 1.00 93.12 90 LYS A CA 1
ATOM 728 C C . LYS A 1 90 ? -4.271 -0.464 24.227 1.00 93.12 90 LYS A C 1
ATOM 730 O O . LYS A 1 90 ? -4.228 -1.003 25.329 1.00 93.12 90 LYS A O 1
ATOM 735 N N . ASN A 1 91 ? -4.512 0.834 24.073 1.00 92.19 91 ASN A N 1
ATOM 736 C CA . ASN A 1 91 ? -4.760 1.729 25.200 1.00 92.19 91 ASN A CA 1
ATOM 737 C C . ASN A 1 91 ? -6.090 1.406 25.892 1.00 92.19 91 ASN A C 1
ATOM 739 O O . ASN A 1 91 ? -6.151 1.405 27.120 1.00 92.19 91 ASN A O 1
ATOM 743 N N . GLU A 1 92 ? -7.124 1.063 25.123 1.00 88.19 92 GLU A N 1
ATOM 744 C CA . GLU A 1 92 ? -8.409 0.604 25.662 1.00 88.19 92 GLU A CA 1
ATOM 745 C C . GLU A 1 92 ? -8.254 -0.676 26.496 1.00 88.19 92 GLU A C 1
ATOM 747 O O . GLU A 1 92 ? -8.736 -0.733 27.626 1.00 88.19 92 GLU A O 1
ATOM 752 N N . GLN A 1 93 ? -7.500 -1.661 25.994 1.00 82.31 93 GLN A N 1
ATOM 753 C CA . GLN A 1 93 ? -7.218 -2.909 26.719 1.00 82.31 93 GLN A CA 1
ATOM 754 C C . GLN A 1 93 ? -6.441 -2.678 28.021 1.00 82.31 93 GLN A C 1
ATOM 756 O O . GLN A 1 93 ? -6.696 -3.342 29.024 1.00 82.31 93 GLN A O 1
ATOM 761 N N . ASN A 1 94 ? -5.497 -1.735 28.026 1.00 80.19 94 ASN A N 1
ATOM 762 C CA . ASN A 1 94 ? -4.738 -1.407 29.231 1.00 80.19 94 ASN A CA 1
ATOM 763 C C . ASN A 1 94 ? -5.623 -0.754 30.300 1.00 80.19 94 ASN A C 1
ATOM 765 O O . ASN A 1 94 ? -5.492 -1.095 31.470 1.00 80.19 94 ASN A O 1
ATOM 769 N N . ASN A 1 95 ? -6.550 0.128 29.913 1.00 73.00 95 ASN A N 1
ATOM 770 C CA . ASN A 1 95 ? -7.445 0.802 30.857 1.00 73.00 95 ASN A CA 1
ATOM 771 C C . ASN A 1 95 ? -8.458 -0.150 31.512 1.00 73.00 95 ASN A C 1
ATOM 773 O O . ASN A 1 95 ? -8.785 0.031 32.683 1.00 73.00 95 ASN A O 1
ATOM 777 N N . THR A 1 96 ? -8.929 -1.187 30.812 1.00 64.88 96 THR A N 1
ATOM 778 C CA . THR A 1 96 ? -9.849 -2.179 31.401 1.00 64.88 96 THR A CA 1
ATOM 779 C C . THR A 1 96 ? -9.192 -3.086 32.443 1.00 64.88 96 THR A C 1
ATOM 781 O O . THR A 1 96 ? -9.891 -3.644 33.282 1.00 64.88 96 THR A O 1
ATOM 784 N N . ASN A 1 97 ? -7.861 -3.213 32.434 1.00 60.69 97 ASN A N 1
ATOM 785 C CA . ASN A 1 97 ? -7.128 -4.079 33.364 1.00 60.69 97 ASN A CA 1
ATOM 786 C C . ASN A 1 97 ? -6.895 -3.448 34.752 1.00 60.69 97 ASN A C 1
ATOM 788 O O . ASN A 1 97 ? -6.407 -4.139 35.638 1.00 60.69 97 ASN A O 1
ATOM 792 N N . PHE A 1 98 ? -7.243 -2.169 34.953 1.00 58.47 98 PHE A N 1
ATOM 793 C CA . PHE A 1 98 ? -7.177 -1.484 36.258 1.00 58.47 98 PHE A CA 1
ATOM 794 C C . PHE A 1 98 ? -8.501 -1.515 37.035 1.00 58.47 98 PHE A C 1
ATOM 796 O O . PHE A 1 98 ? -8.576 -1.012 38.150 1.00 58.47 98 PHE A O 1
ATOM 803 N N . ALA A 1 99 ? -9.563 -2.081 36.461 1.00 60.19 99 ALA A N 1
ATOM 804 C CA . ALA A 1 99 ? -10.820 -2.292 37.164 1.00 60.19 99 ALA A CA 1
ATOM 805 C C . ALA A 1 99 ? -10.820 -3.680 37.822 1.00 60.19 99 ALA A C 1
ATOM 807 O O . ALA A 1 99 ? -11.657 -4.514 37.484 1.00 60.19 99 ALA A O 1
ATOM 808 N N . ASP A 1 100 ? -9.869 -3.950 3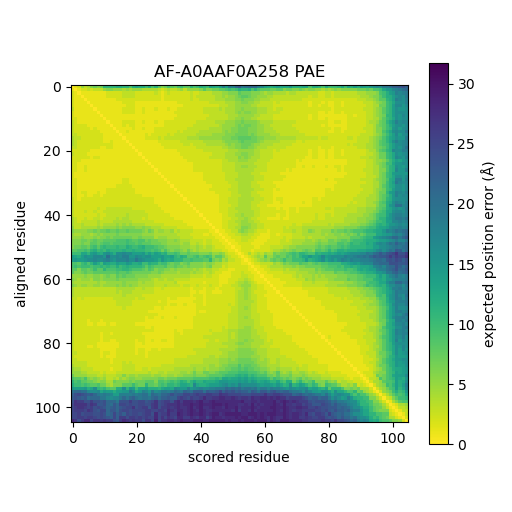8.723 1.00 63.59 100 ASP A N 1
ATOM 809 C CA . ASP A 1 100 ? -10.009 -5.060 39.667 1.00 63.59 100 ASP A CA 1
ATOM 810 C C . ASP A 1 100 ? -10.883 -4.574 40.839 1.00 63.59 100 ASP A C 1
ATOM 812 O O . ASP A 1 100 ? -10.453 -3.720 41.619 1.00 63.59 100 ASP A O 1
ATOM 816 N N . PRO A 1 101 ? -12.127 -5.067 40.991 1.00 63.50 101 PRO A N 1
ATOM 817 C CA . PRO A 1 101 ? -12.999 -4.656 42.088 1.00 63.50 101 PRO A CA 1
ATOM 818 C C . PRO A 1 101 ? -12.440 -5.016 43.473 1.00 63.50 101 PRO A C 1
ATOM 820 O O . PRO A 1 101 ? -12.930 -4.490 44.470 1.00 63.50 101 PRO A O 1
ATOM 823 N N . SER A 1 102 ? -11.441 -5.906 43.548 1.00 66.12 102 SER A N 1
ATOM 824 C CA . SER A 1 102 ? -10.782 -6.287 44.799 1.00 66.12 102 SER A CA 1
ATOM 825 C C . SER A 1 102 ? -9.804 -5.238 45.343 1.00 66.12 102 SER A C 1
ATOM 827 O O . SER A 1 102 ? -9.408 -5.349 46.497 1.00 66.12 102 SER A O 1
ATOM 829 N N . GLU A 1 103 ? -9.476 -4.184 44.584 1.00 61.47 103 GLU A N 1
ATOM 830 C CA . GLU A 1 103 ? -8.674 -3.048 45.078 1.00 61.47 103 GLU A CA 1
ATOM 831 C C . GLU A 1 103 ? -9.503 -1.985 45.832 1.00 61.47 103 GLU A C 1
ATOM 833 O O . GLU A 1 103 ? -8.941 -1.064 46.427 1.00 61.47 103 GLU A O 1
ATOM 838 N N . PHE A 1 104 ? -10.838 -2.101 45.831 1.00 66.56 104 PHE A N 1
ATOM 839 C CA . PHE A 1 104 ? -11.764 -1.171 46.498 1.00 66.56 104 PHE A CA 1
ATOM 840 C C . PHE A 1 104 ? -12.434 -1.750 47.762 1.00 66.56 104 PHE A C 1
ATOM 842 O O . PHE A 1 104 ? -13.318 -1.099 48.328 1.00 66.56 104 PHE A O 1
ATOM 849 N N . LEU A 1 105 ? -12.040 -2.954 48.193 1.00 56.16 105 LEU A N 1
ATOM 850 C CA . LEU A 1 105 ? -12.518 -3.647 49.401 1.00 56.16 105 LEU A CA 1
ATOM 851 C C . LEU A 1 105 ? -11.369 -3.871 50.386 1.00 56.16 105 LEU A C 1
ATOM 853 O O . LEU A 1 105 ? -11.623 -3.715 51.602 1.00 56.16 105 LEU A O 1
#

InterPro domains:
  IPR006448 Putative phage terminase, small subunit, P27 family [PF05119] (21-80)

Mean predicted aligned error: 6.19 Å

Solvent-accessible surface area (backbone atoms only — not comparable to full-atom values): 6103 Å² total; per-residue (Å²): 136,57,72,68,58,52,49,54,55,53,55,71,52,47,58,78,86,38,66,67,51,45,48,52,49,53,50,50,55,49,48,53,52,51,46,53,51,40,51,51,50,37,72,75,63,39,65,56,38,82,48,74,59,89,93,46,71,48,78,42,74,33,67,58,56,61,53,41,52,54,47,49,54,52,50,52,61,56,44,52,56,54,52,50,36,52,50,53,56,51,51,53,58,56,61,62,69,71,72,55,75,77,81,81,112

Foldseek 3Di:
DDLVVQLVVQCVLDDPVPPVSNVLSVVLSVLVVLLVVLVVVCVVQPQWDWDDDPPDIDIDGDCSVVVSVVSVVVNVVSVVVSVVSVVVVVVVVVVVVPPPVVVVD

Organism: Streptoco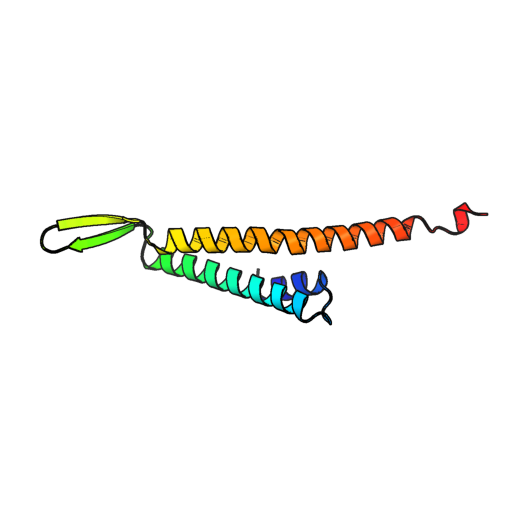ccus dysgalactiae (NCBI:txid1334)

pLDDT: mean 92.85, std 10.74, range [56.16, 98.75]

Secondary structure (DSSP, 8-state):
--HHHHHHHHHTTS-SS-HHHHHHHHHHHHHHHHHHHHHHHHHHH-SEEEEEETTEEEEEE-HHHHHHHHHHHHHHHHHHHHHHHHHHHHHHHHHHTT--GGGG-

Sequence (105 aa):
MKISELKKELLGLVDQDSSFEVEIVERYLNLVKIYRKLDQSLKENGYMILVKNGAQSFLKANSAIGEKTKINQQLIKLGEFFQKKKEEIKNEQNNTNFADPSEFL

Nearest PDB structures (foldseek):
  2zqm-assembly1_A  TM=5.108E-01  e=5.992E-01  Thermococcus sp. JCM 11816
  1fxk-assembly1_B  TM=3.510E-01  e=2.935E-01  Methanothermobacter thermautotrophicus
  6nr8-assembly1_4  TM=3.688E-01  e=7.767E-01  Homo sapiens

Radius of gyration: 22.17 Å; Cα contacts (8 Å, |Δi|>4): 69; chains: 1; bounding box: 41×22×84 Å